Protein AF-A0A0K0VIZ7-F1 (afdb_monomer)

Structure (mmCIF, N/CA/C/O backbone):
data_AF-A0A0K0VIZ7-F1
#
_entry.id   AF-A0A0K0VIZ7-F1
#
loop_
_atom_site.group_PDB
_atom_site.id
_atom_site.type_symbol
_atom_site.label_atom_id
_atom_site.label_alt_id
_atom_site.label_comp_id
_atom_site.label_asym_id
_atom_site.label_entity_id
_atom_site.label_seq_id
_atom_site.pdbx_PDB_ins_code
_atom_site.Cartn_x
_atom_site.Cartn_y
_atom_site.Cartn_z
_atom_site.occupancy
_atom_site.B_iso_or_equiv
_atom_site.auth_seq_id
_atom_site.auth_comp_id
_atom_site.auth_asym_id
_atom_site.auth_atom_id
_atom_site.pdbx_PDB_model_num
ATOM 1 N N . MET A 1 1 ? 36.207 18.667 -68.517 1.00 40.97 1 MET A N 1
ATOM 2 C CA . MET A 1 1 ? 36.823 18.435 -67.194 1.00 40.97 1 MET A CA 1
ATOM 3 C C . MET A 1 1 ? 35.676 18.241 -66.209 1.00 40.97 1 MET A C 1
ATOM 5 O O . MET A 1 1 ? 35.194 19.204 -65.633 1.00 40.97 1 MET A O 1
ATOM 9 N N . ILE A 1 2 ? 35.099 17.037 -66.190 1.00 47.03 2 ILE A N 1
ATOM 10 C CA . ILE A 1 2 ? 33.795 16.750 -65.575 1.00 47.03 2 ILE A CA 1
ATOM 11 C C . ILE A 1 2 ? 34.024 15.779 -64.408 1.00 47.03 2 ILE A C 1
ATOM 13 O O . ILE A 1 2 ? 34.361 14.624 -64.615 1.00 47.03 2 ILE A O 1
ATOM 17 N N . THR A 1 3 ? 33.904 16.334 -63.199 1.00 49.62 3 THR A N 1
ATOM 18 C CA . THR A 1 3 ? 33.323 15.737 -61.981 1.00 49.62 3 THR A CA 1
ATOM 19 C C . THR A 1 3 ? 33.762 14.326 -61.545 1.00 49.62 3 THR A C 1
ATOM 21 O O . THR A 1 3 ? 32.965 13.398 -61.590 1.00 49.62 3 THR A O 1
ATOM 24 N N . GLU A 1 4 ? 34.957 14.185 -60.965 1.00 53.72 4 GLU A N 1
ATOM 25 C CA . GLU A 1 4 ? 35.341 12.990 -60.168 1.00 53.72 4 GLU A CA 1
ATOM 26 C C . GLU A 1 4 ? 35.195 13.186 -58.643 1.00 53.72 4 GLU A C 1
ATOM 28 O O . GLU A 1 4 ? 35.538 12.320 -57.845 1.00 53.72 4 GLU A O 1
ATOM 33 N N . TYR A 1 5 ? 34.655 14.323 -58.200 1.00 56.97 5 TYR A N 1
ATOM 34 C CA . TYR A 1 5 ? 34.538 14.641 -56.772 1.00 56.97 5 TYR A CA 1
ATOM 35 C C . TYR A 1 5 ? 33.304 14.069 -56.014 1.00 56.97 5 TYR A C 1
ATOM 37 O O . TYR A 1 5 ? 33.402 13.921 -54.794 1.00 56.97 5 TYR A O 1
ATOM 45 N N . PRO A 1 6 ? 32.146 13.719 -56.630 1.00 59.12 6 PRO A N 1
ATOM 46 C CA . PRO A 1 6 ? 30.954 13.343 -55.852 1.00 59.12 6 PRO A CA 1
ATOM 47 C C . PRO A 1 6 ? 30.917 11.874 -55.380 1.00 59.12 6 PRO A C 1
ATOM 49 O O . PRO A 1 6 ? 30.316 11.583 -54.346 1.00 59.12 6 PRO A O 1
ATOM 52 N N . GLU A 1 7 ? 31.566 10.938 -56.078 1.00 61.44 7 GLU A N 1
ATOM 53 C CA . GLU A 1 7 ? 31.438 9.492 -55.802 1.00 61.44 7 GLU A CA 1
ATOM 54 C C . GLU A 1 7 ? 32.151 9.049 -54.514 1.00 61.44 7 GLU A C 1
ATOM 56 O O . GLU A 1 7 ? 31.589 8.305 -53.704 1.00 61.44 7 GLU A O 1
ATOM 61 N N . ILE A 1 8 ? 33.353 9.577 -54.265 1.00 64.06 8 ILE A N 1
ATOM 62 C CA . ILE A 1 8 ? 34.150 9.282 -53.062 1.00 64.06 8 ILE A CA 1
ATOM 63 C C . ILE A 1 8 ? 33.442 9.810 -51.803 1.00 64.06 8 ILE A C 1
ATOM 65 O O . ILE A 1 8 ? 33.431 9.152 -50.759 1.00 64.06 8 ILE A O 1
ATOM 69 N N . HIS A 1 9 ? 32.796 10.976 -51.901 1.00 68.50 9 HIS A N 1
ATOM 70 C CA . HIS A 1 9 ? 32.044 11.569 -50.796 1.00 68.50 9 HIS A CA 1
ATOM 71 C C . HIS A 1 9 ? 30.796 10.743 -50.445 1.00 68.50 9 HIS A C 1
ATOM 73 O O . HIS A 1 9 ? 30.537 10.497 -49.268 1.00 68.50 9 HIS A O 1
ATOM 79 N N . ILE A 1 10 ? 30.060 10.242 -51.446 1.00 71.88 10 ILE A N 1
ATOM 80 C CA . ILE A 1 10 ? 28.872 9.394 -51.242 1.00 71.88 10 ILE A CA 1
ATOM 81 C C . ILE A 1 10 ? 29.247 8.034 -50.634 1.00 71.88 10 ILE A C 1
ATOM 83 O O . ILE A 1 10 ? 28.547 7.544 -49.746 1.00 71.88 10 ILE A O 1
ATOM 87 N N . GLN A 1 11 ? 30.361 7.426 -51.055 1.00 74.75 11 GLN A N 1
ATOM 88 C CA . GLN A 1 11 ? 30.841 6.176 -50.454 1.00 74.75 11 GLN A CA 1
ATOM 89 C C . GLN A 1 11 ? 31.286 6.373 -49.000 1.00 74.75 11 GLN A C 1
ATOM 91 O O . GLN A 1 11 ? 30.907 5.586 -48.130 1.00 74.75 11 GLN A O 1
ATOM 96 N N . LYS A 1 12 ? 32.019 7.455 -48.705 1.00 77.19 12 LYS A N 1
ATOM 97 C CA . LYS A 1 12 ? 32.427 7.804 -47.336 1.00 77.19 12 LYS A CA 1
ATOM 98 C C . LYS A 1 12 ? 31.222 8.100 -46.437 1.00 77.19 12 LYS A C 1
ATOM 100 O O . LYS A 1 12 ? 31.198 7.651 -45.292 1.00 77.19 12 LYS A O 1
ATOM 105 N N . LEU A 1 13 ? 30.200 8.774 -46.970 1.00 78.19 13 LEU A N 1
ATOM 106 C CA . LEU A 1 13 ? 28.922 9.007 -46.292 1.00 78.19 13 LEU A CA 1
ATOM 107 C C . LEU A 1 13 ? 28.205 7.683 -45.983 1.00 78.19 13 LEU A C 1
ATOM 109 O 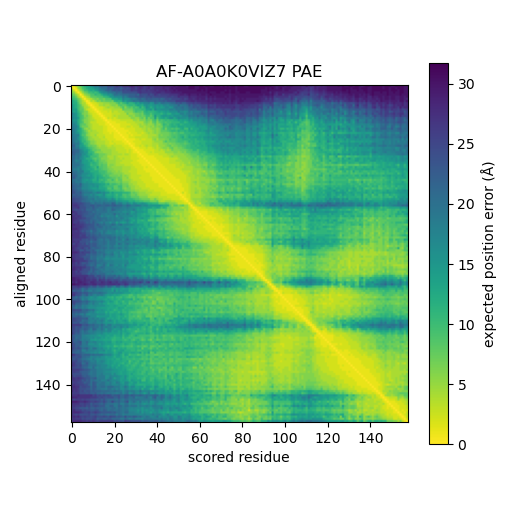O . LEU A 1 13 ? 27.773 7.475 -44.855 1.00 78.19 13 LEU A O 1
ATOM 113 N N . ARG A 1 14 ? 28.129 6.755 -46.947 1.00 78.88 14 ARG A N 1
ATOM 114 C CA . ARG A 1 14 ? 27.496 5.436 -46.763 1.00 78.88 14 ARG A CA 1
ATOM 115 C C . ARG A 1 14 ? 28.199 4.601 -45.691 1.00 78.88 14 ARG A C 1
ATOM 117 O O . ARG A 1 14 ? 27.527 3.984 -44.870 1.00 78.88 14 ARG A O 1
ATOM 124 N N . ILE A 1 15 ? 29.532 4.602 -45.677 1.00 83.69 15 ILE A N 1
ATOM 125 C CA . ILE A 1 15 ? 30.326 3.907 -44.651 1.00 83.69 15 ILE A CA 1
ATOM 126 C C . ILE A 1 15 ? 30.112 4.553 -43.275 1.00 83.69 15 ILE A C 1
ATOM 128 O O . ILE A 1 15 ? 29.951 3.837 -42.289 1.00 83.69 15 ILE A O 1
ATOM 132 N N . GLY A 1 16 ? 30.052 5.888 -43.211 1.00 85.69 16 GLY A N 1
ATOM 133 C CA . GLY A 1 16 ? 29.718 6.628 -41.992 1.00 85.69 16 GLY A CA 1
ATOM 134 C C . GLY A 1 16 ? 28.339 6.255 -41.450 1.00 85.69 16 GLY A C 1
ATOM 135 O O . GLY A 1 16 ? 28.235 5.826 -40.308 1.00 85.69 16 GLY A O 1
ATOM 136 N N . ILE A 1 17 ? 27.303 6.305 -42.293 1.00 84.88 17 ILE A N 1
ATOM 137 C CA . ILE A 1 17 ? 25.930 5.922 -41.929 1.00 84.88 17 ILE A CA 1
ATOM 138 C C . ILE A 1 17 ? 25.871 4.462 -41.464 1.00 84.88 17 ILE A C 1
ATOM 140 O O . ILE A 1 17 ? 25.222 4.164 -40.466 1.00 84.88 17 ILE A O 1
ATOM 144 N N . HIS A 1 18 ? 26.564 3.543 -42.143 1.00 86.19 18 HIS A N 1
ATOM 145 C CA . HIS A 1 18 ? 26.588 2.135 -41.747 1.00 86.19 18 HIS A CA 1
ATOM 146 C C . HIS A 1 18 ? 27.271 1.928 -40.388 1.00 86.19 18 HIS A C 1
ATOM 148 O O . HIS A 1 18 ? 26.761 1.185 -39.551 1.00 86.19 18 HIS A O 1
ATOM 154 N N . LYS A 1 19 ? 28.381 2.630 -40.134 1.00 90.31 19 LYS A N 1
ATOM 155 C CA . LYS A 1 19 ? 29.082 2.597 -38.846 1.00 90.31 19 LYS A CA 1
ATOM 156 C C . LYS A 1 19 ? 28.220 3.164 -37.714 1.00 90.31 19 LYS A C 1
ATOM 158 O O . LYS A 1 19 ? 28.114 2.519 -36.676 1.00 90.31 19 LYS A O 1
ATOM 163 N N . GLU A 1 20 ? 27.575 4.309 -37.933 1.00 88.56 20 GLU A N 1
ATOM 164 C CA . GLU A 1 20 ? 26.628 4.913 -36.983 1.00 88.56 20 GLU A CA 1
ATOM 165 C C . GLU A 1 20 ? 25.443 3.975 -36.711 1.00 88.56 20 GLU A C 1
ATOM 167 O O . GLU A 1 20 ? 25.070 3.758 -35.564 1.00 88.56 20 GLU A O 1
ATOM 172 N N . THR A 1 21 ? 24.901 3.323 -37.747 1.00 87.12 21 THR A N 1
ATOM 173 C CA . THR A 1 21 ? 23.796 2.358 -37.602 1.00 87.12 21 THR A CA 1
ATOM 174 C C . THR A 1 21 ? 24.214 1.154 -36.754 1.00 87.12 21 THR A C 1
ATOM 176 O O . THR A 1 21 ? 23.481 0.753 -35.854 1.00 87.12 21 THR A O 1
ATOM 179 N N . ILE A 1 22 ? 25.406 0.593 -36.991 1.00 90.44 22 ILE A N 1
ATOM 180 C CA . ILE A 1 22 ? 25.946 -0.508 -36.176 1.00 90.44 22 ILE A CA 1
ATOM 181 C C . ILE A 1 22 ? 26.159 -0.054 -34.727 1.00 90.44 22 ILE A C 1
ATOM 183 O O . ILE A 1 22 ? 25.846 -0.800 -33.800 1.00 90.44 22 ILE A O 1
ATOM 187 N N . GLN A 1 23 ? 26.671 1.161 -34.522 1.00 91.12 23 GLN A N 1
ATOM 188 C CA . GLN A 1 23 ? 26.890 1.714 -33.189 1.00 91.12 23 GLN A CA 1
ATOM 189 C C . GLN A 1 23 ? 25.567 1.914 -32.438 1.00 91.12 23 GLN A C 1
ATOM 191 O O . GLN A 1 23 ? 25.463 1.484 -31.293 1.00 91.12 23 GLN A O 1
ATOM 196 N N . LEU A 1 24 ? 24.540 2.462 -33.093 1.00 86.69 24 LEU A N 1
ATOM 197 C CA . LEU A 1 24 ? 23.196 2.613 -32.528 1.00 86.69 24 LEU A CA 1
ATOM 198 C C . LEU A 1 24 ? 22.583 1.265 -32.143 1.00 86.69 24 LEU A C 1
ATOM 200 O O . LEU A 1 24 ? 22.089 1.121 -31.028 1.00 86.69 24 LEU A O 1
ATOM 204 N N . VAL A 1 25 ? 22.658 0.263 -33.025 1.00 87.94 25 VAL A N 1
ATOM 205 C CA . VAL A 1 25 ? 22.153 -1.089 -32.736 1.00 87.94 25 VAL A CA 1
ATOM 206 C C . VAL A 1 25 ? 22.892 -1.703 -31.549 1.00 87.94 25 VAL A C 1
ATOM 208 O O . VAL A 1 25 ? 22.265 -2.314 -30.685 1.00 87.94 25 VAL A O 1
ATOM 211 N N . LYS A 1 26 ? 24.214 -1.515 -31.468 1.00 89.12 26 LYS A N 1
ATOM 212 C CA . LYS A 1 26 ? 25.015 -2.021 -30.352 1.00 89.12 26 LYS A CA 1
ATOM 213 C C . LYS A 1 26 ? 24.620 -1.359 -29.029 1.00 89.12 26 LYS A C 1
ATOM 215 O O . LYS A 1 26 ? 24.345 -2.072 -28.069 1.00 89.12 26 LYS A O 1
ATOM 220 N N . THR A 1 27 ? 24.536 -0.029 -28.990 1.00 84.81 27 THR A N 1
ATOM 221 C CA . THR A 1 27 ? 24.137 0.723 -27.790 1.00 84.81 27 THR A CA 1
ATOM 222 C C . THR A 1 27 ? 22.710 0.388 -27.361 1.00 84.81 27 THR A C 1
ATOM 224 O O . THR A 1 27 ? 22.456 0.192 -26.175 1.00 84.81 27 THR A O 1
ATOM 227 N N . TYR A 1 28 ? 21.786 0.255 -28.314 1.00 85.81 28 TYR A N 1
ATOM 228 C CA . TYR A 1 28 ? 20.412 -0.163 -28.044 1.00 85.81 28 TYR A CA 1
ATOM 229 C C . TYR A 1 28 ? 20.369 -1.563 -27.422 1.00 85.81 28 TYR A C 1
ATOM 231 O O . TYR A 1 28 ? 19.746 -1.762 -26.383 1.00 85.81 28 TYR A O 1
ATOM 239 N N . ASN A 1 29 ? 21.088 -2.529 -27.998 1.00 85.81 29 ASN A N 1
ATOM 240 C CA . ASN A 1 29 ? 21.109 -3.893 -27.478 1.00 85.81 29 ASN A CA 1
ATOM 241 C C . ASN A 1 29 ? 21.744 -3.979 -26.077 1.00 85.81 29 ASN A C 1
ATOM 243 O O . ASN A 1 29 ? 21.225 -4.680 -25.212 1.00 85.81 29 ASN A O 1
ATOM 247 N N . GLU A 1 30 ? 22.825 -3.235 -25.819 1.00 87.19 30 GLU A N 1
ATOM 248 C CA . GLU A 1 30 ? 23.438 -3.140 -24.483 1.00 87.19 30 GLU A CA 1
ATOM 249 C C . GLU A 1 30 ? 22.468 -2.548 -23.448 1.00 87.19 30 GLU A C 1
ATOM 251 O O . GLU A 1 30 ? 22.332 -3.089 -22.349 1.00 87.19 30 GLU A O 1
ATOM 256 N N . TYR A 1 31 ? 21.736 -1.491 -23.813 1.00 84.50 31 TYR A N 1
ATOM 257 C CA . TYR A 1 31 ? 20.719 -0.884 -22.954 1.00 84.50 31 TYR A CA 1
ATOM 258 C C . TYR A 1 31 ? 19.568 -1.853 -22.640 1.00 84.50 31 TYR A C 1
ATOM 260 O O . TYR A 1 31 ? 19.185 -2.012 -21.479 1.00 84.50 31 TYR A O 1
ATOM 268 N N . HIS A 1 32 ? 19.063 -2.570 -23.647 1.00 83.00 32 HIS A N 1
ATOM 269 C CA . HIS A 1 32 ? 18.016 -3.575 -23.460 1.00 83.00 32 HIS A CA 1
ATOM 270 C C . HIS A 1 32 ? 18.457 -4.730 -22.562 1.00 83.00 32 HIS A C 1
ATOM 272 O O . HIS A 1 32 ? 17.711 -5.127 -21.665 1.00 83.00 32 HIS A O 1
ATOM 278 N N . LEU A 1 33 ? 19.675 -5.242 -22.755 1.00 85.19 33 LEU A N 1
ATOM 279 C CA . LEU A 1 33 ? 20.233 -6.275 -21.884 1.00 85.19 33 LEU A CA 1
ATOM 280 C C . LEU A 1 33 ? 20.360 -5.780 -20.441 1.00 85.19 33 LEU A C 1
ATOM 282 O O . LEU A 1 33 ? 20.044 -6.527 -19.515 1.00 85.19 33 LEU A O 1
ATOM 286 N N . HIS A 1 34 ? 20.761 -4.522 -20.239 1.00 85.94 34 HIS A N 1
ATOM 287 C CA . HIS A 1 34 ? 20.850 -3.933 -18.907 1.00 85.94 34 HIS A CA 1
ATOM 288 C C . HIS A 1 34 ? 19.480 -3.852 -18.216 1.00 85.94 34 HIS A C 1
ATOM 290 O O . HIS A 1 34 ? 19.366 -4.248 -17.055 1.00 85.94 34 HIS A O 1
ATOM 296 N N . ILE A 1 35 ? 18.431 -3.415 -18.927 1.00 84.56 35 ILE A N 1
ATOM 297 C CA . ILE A 1 35 ? 17.057 -3.385 -18.394 1.00 84.56 35 ILE A CA 1
ATOM 298 C C . ILE A 1 35 ? 16.585 -4.792 -18.025 1.00 84.56 35 ILE A C 1
ATOM 300 O O . ILE A 1 35 ? 16.130 -5.010 -16.904 1.00 84.56 35 ILE A O 1
ATOM 304 N N . ILE A 1 36 ? 16.724 -5.760 -18.937 1.00 84.38 36 ILE A N 1
ATOM 305 C CA . ILE A 1 36 ? 16.275 -7.141 -18.706 1.00 84.38 36 ILE A CA 1
ATOM 306 C C . ILE A 1 36 ? 16.999 -7.742 -17.499 1.00 84.38 36 ILE A C 1
ATOM 308 O O . ILE A 1 36 ? 16.379 -8.412 -16.672 1.00 84.38 36 ILE A O 1
ATOM 312 N N . LEU A 1 37 ? 18.298 -7.482 -17.358 1.00 87.56 37 LEU A N 1
ATOM 313 C CA . LEU A 1 37 ? 19.087 -7.975 -16.237 1.00 87.56 37 LEU A CA 1
ATOM 314 C C . LEU A 1 37 ? 18.694 -7.293 -14.920 1.00 87.56 37 LEU A C 1
ATOM 316 O O . LEU A 1 37 ? 18.605 -7.969 -13.897 1.00 87.56 37 LEU A O 1
ATOM 320 N N . HIS A 1 38 ? 18.425 -5.984 -14.925 1.00 85.75 38 HIS A N 1
ATOM 321 C CA . HIS A 1 38 ? 17.924 -5.268 -13.748 1.00 85.75 38 HIS A CA 1
ATOM 322 C C . HIS A 1 38 ? 16.567 -5.812 -13.292 1.00 85.75 38 HIS A C 1
ATOM 324 O O . HIS A 1 38 ? 16.413 -6.216 -12.141 1.00 85.75 38 HIS A O 1
ATOM 330 N N . PHE A 1 39 ? 15.627 -5.929 -14.227 1.00 84.44 39 PHE A N 1
ATOM 331 C CA . PHE A 1 39 ? 14.307 -6.498 -13.990 1.00 84.44 39 PHE A CA 1
ATOM 332 C C . PHE A 1 39 ? 14.391 -7.932 -13.444 1.00 84.44 39 PHE A C 1
ATOM 334 O O . PHE A 1 39 ? 13.748 -8.268 -12.450 1.00 84.44 39 PHE A O 1
ATOM 341 N N . SER A 1 40 ? 15.257 -8.762 -14.031 1.00 85.19 40 SER A N 1
ATOM 342 C CA . SER A 1 40 ? 15.466 -10.147 -13.591 1.00 85.19 40 SER A CA 1
ATOM 343 C C . SER A 1 40 ? 16.047 -10.224 -12.175 1.00 85.19 40 SER A C 1
ATOM 345 O O . SER A 1 40 ? 15.601 -11.047 -11.377 1.00 85.19 40 SER A O 1
ATOM 347 N N . LYS A 1 41 ? 17.001 -9.347 -11.825 1.00 89.81 41 LYS A N 1
ATOM 348 C CA . LYS A 1 41 ? 17.534 -9.253 -10.453 1.00 89.81 41 LYS A CA 1
ATOM 349 C C . LYS A 1 41 ? 16.447 -8.879 -9.450 1.00 89.81 41 LYS A C 1
ATOM 351 O O . LYS A 1 41 ? 16.386 -9.492 -8.388 1.00 89.81 41 LYS A O 1
ATOM 356 N N . ASN A 1 42 ? 15.577 -7.930 -9.795 1.00 87.25 42 ASN A N 1
ATOM 357 C CA . ASN A 1 42 ? 14.470 -7.522 -8.931 1.00 87.25 42 ASN A CA 1
ATOM 358 C C . ASN A 1 42 ? 13.482 -8.673 -8.702 1.00 87.25 42 ASN A C 1
ATOM 360 O O . ASN A 1 42 ? 13.099 -8.922 -7.561 1.00 87.25 42 ASN A O 1
ATOM 364 N N . ILE A 1 43 ? 13.146 -9.437 -9.750 1.00 89.56 43 ILE A N 1
ATOM 365 C CA . ILE A 1 43 ? 12.298 -10.635 -9.625 1.00 89.56 43 ILE A CA 1
ATOM 366 C C . ILE A 1 43 ? 12.946 -11.683 -8.720 1.00 89.56 43 ILE A C 1
ATOM 368 O O . ILE A 1 43 ? 12.282 -12.213 -7.833 1.00 89.56 43 ILE A O 1
ATOM 372 N N . ILE A 1 44 ? 14.233 -11.982 -8.917 1.00 91.69 44 ILE A N 1
ATOM 373 C CA . ILE A 1 44 ? 14.945 -12.972 -8.097 1.00 91.69 44 ILE A CA 1
ATOM 374 C C . ILE A 1 44 ? 15.001 -12.515 -6.635 1.00 91.69 44 ILE A C 1
ATOM 376 O O . ILE A 1 44 ? 14.732 -13.312 -5.741 1.00 91.69 44 ILE A O 1
ATOM 380 N N . CYS A 1 45 ? 15.294 -11.236 -6.384 1.00 89.38 45 CYS A N 1
ATOM 381 C CA . CYS A 1 45 ? 15.295 -10.659 -5.040 1.00 89.38 45 CYS A CA 1
ATOM 382 C C . CYS A 1 45 ? 13.924 -10.815 -4.369 1.00 89.38 45 CYS A C 1
ATOM 384 O O . CYS A 1 45 ? 13.830 -11.338 -3.259 1.00 89.38 45 CYS A O 1
ATOM 386 N N . PHE A 1 46 ? 12.854 -10.448 -5.077 1.00 88.88 46 PHE A N 1
ATOM 387 C CA . PHE A 1 46 ? 11.490 -10.592 -4.583 1.00 88.88 46 PHE A CA 1
ATOM 388 C C . PHE A 1 46 ? 11.124 -12.057 -4.310 1.00 88.88 46 PHE A C 1
ATOM 390 O O . PHE A 1 46 ? 10.524 -12.358 -3.281 1.00 88.88 46 PHE A O 1
ATOM 397 N N . ALA A 1 47 ? 11.532 -12.985 -5.180 1.00 92.06 47 ALA A N 1
ATOM 398 C CA . ALA A 1 47 ? 11.296 -14.415 -5.002 1.00 92.06 47 ALA A CA 1
ATOM 399 C C . ALA A 1 47 ? 12.036 -14.984 -3.782 1.00 92.06 47 ALA A C 1
ATOM 401 O O . ALA A 1 47 ? 11.458 -15.770 -3.035 1.00 92.06 47 ALA A O 1
ATOM 402 N N . ILE A 1 48 ? 13.285 -14.570 -3.543 1.00 92.06 48 ILE A N 1
ATOM 403 C CA . ILE A 1 48 ? 14.050 -14.974 -2.354 1.00 92.06 48 ILE A CA 1
ATOM 404 C C . ILE A 1 48 ? 13.390 -14.423 -1.089 1.00 92.06 48 ILE A C 1
ATOM 406 O O . ILE A 1 48 ? 13.196 -15.166 -0.130 1.00 92.06 48 ILE A O 1
ATOM 410 N N . LEU A 1 49 ? 13.013 -13.143 -1.091 1.00 88.75 49 LEU A N 1
ATOM 411 C CA . LEU A 1 49 ? 12.394 -12.487 0.061 1.00 88.75 49 LEU A CA 1
ATOM 412 C C . LEU A 1 49 ? 11.020 -13.092 0.385 1.00 88.75 49 LEU A C 1
ATOM 414 O O . LEU A 1 49 ? 10.722 -13.385 1.541 1.00 88.75 49 LEU A O 1
ATOM 418 N N . SER A 1 50 ? 10.216 -13.367 -0.644 1.00 85.88 50 SER A N 1
ATOM 419 C CA . SER A 1 50 ? 8.946 -14.085 -0.515 1.00 85.88 50 SER A CA 1
ATOM 420 C C . SER A 1 50 ? 9.151 -15.527 -0.043 1.00 85.88 50 SER A C 1
ATOM 422 O O . SER A 1 50 ? 8.435 -15.983 0.846 1.00 85.88 50 SER A O 1
ATOM 424 N N . GLY A 1 51 ? 10.153 -16.231 -0.574 1.00 88.19 51 GLY A N 1
ATOM 425 C CA . GLY A 1 51 ? 10.516 -17.574 -0.131 1.00 88.19 51 GLY A CA 1
ATOM 426 C C . GLY A 1 51 ? 10.894 -17.605 1.348 1.00 88.19 51 GLY A C 1
ATOM 427 O O . GLY A 1 51 ? 10.391 -18.450 2.081 1.00 88.19 51 GLY A O 1
ATOM 428 N N . TYR A 1 52 ? 11.701 -16.645 1.807 1.00 86.69 52 TYR A N 1
ATOM 429 C CA . TYR A 1 52 ? 12.062 -16.509 3.219 1.00 86.69 52 TYR A CA 1
ATOM 430 C C . TYR A 1 52 ? 10.833 -16.257 4.099 1.00 86.69 52 TYR A C 1
ATOM 432 O O . TYR A 1 52 ? 10.672 -16.908 5.127 1.00 86.69 52 TYR A O 1
ATOM 440 N N . PHE A 1 53 ? 9.928 -15.377 3.663 1.00 81.62 53 PHE A N 1
ATOM 441 C CA . PHE A 1 53 ? 8.677 -15.111 4.373 1.00 81.62 53 PHE A CA 1
ATOM 442 C C . PHE A 1 53 ? 7.801 -16.369 4.499 1.00 81.62 53 PHE A C 1
ATOM 444 O O . PHE A 1 53 ? 7.266 -16.642 5.566 1.00 81.62 53 PHE A O 1
ATOM 451 N N . ILE A 1 54 ? 7.690 -17.171 3.436 1.00 80.88 54 ILE A N 1
ATOM 452 C CA . ILE A 1 54 ? 6.886 -18.403 3.445 1.00 80.88 54 ILE A CA 1
ATOM 453 C C . ILE A 1 54 ? 7.548 -19.508 4.285 1.00 80.88 54 ILE A C 1
ATOM 455 O O . ILE A 1 54 ? 6.851 -20.233 4.992 1.00 80.88 54 ILE A O 1
ATOM 459 N N . LEU A 1 55 ? 8.877 -19.656 4.222 1.00 81.25 55 LEU A N 1
ATOM 460 C CA . LEU A 1 55 ? 9.611 -20.640 5.028 1.00 81.25 55 LEU A CA 1
ATOM 461 C C . LEU A 1 55 ? 9.638 -20.277 6.520 1.00 81.25 55 LEU A C 1
ATOM 463 O O . LEU A 1 55 ? 9.587 -21.180 7.351 1.00 81.25 55 LEU A O 1
ATOM 467 N N . GLY A 1 56 ? 9.642 -18.988 6.870 1.00 77.88 56 GLY A N 1
ATOM 468 C CA . GLY A 1 56 ? 9.570 -18.480 8.247 1.00 77.88 56 GLY A CA 1
ATOM 469 C C . GLY A 1 56 ? 8.202 -18.645 8.923 1.00 77.88 56 GLY A C 1
ATOM 470 O O . GLY A 1 56 ? 7.855 -17.875 9.814 1.00 77.88 56 GLY A O 1
ATOM 471 N N . ASN A 1 57 ? 7.397 -19.624 8.503 1.00 75.88 57 ASN A N 1
ATOM 472 C CA . ASN A 1 57 ? 6.006 -19.781 8.927 1.00 75.88 57 ASN A CA 1
ATOM 473 C C . ASN A 1 57 ? 5.856 -19.949 10.451 1.00 75.88 57 ASN A C 1
ATOM 475 O O . ASN A 1 57 ? 4.889 -19.463 11.026 1.00 75.88 57 ASN A O 1
ATOM 479 N N . GLU A 1 58 ? 6.814 -20.589 11.128 1.00 79.88 58 GLU A N 1
ATOM 480 C CA . GLU A 1 58 ? 6.790 -20.724 12.594 1.00 79.88 58 GLU A CA 1
ATOM 481 C C . GLU A 1 58 ? 6.895 -19.363 13.297 1.00 79.88 58 GLU A C 1
ATOM 483 O O . GLU A 1 58 ? 6.109 -19.066 14.198 1.00 79.88 58 GLU A O 1
ATOM 488 N N . GLU A 1 59 ? 7.802 -18.498 12.839 1.00 83.12 59 GLU A N 1
ATOM 489 C CA . GLU A 1 59 ? 7.946 -17.137 13.362 1.00 83.12 59 GLU A CA 1
ATOM 490 C C . GLU A 1 59 ? 6.701 -16.297 13.060 1.00 83.12 59 GLU A C 1
ATOM 492 O O . GLU A 1 59 ? 6.241 -15.544 13.918 1.00 83.12 59 GLU A O 1
ATOM 497 N N . LEU A 1 60 ? 6.102 -16.471 11.876 1.00 82.06 60 LEU A N 1
ATOM 498 C CA . LEU A 1 60 ? 4.849 -15.806 11.512 1.00 82.06 60 LEU A CA 1
ATOM 499 C C . LEU A 1 60 ? 3.668 -16.265 12.370 1.00 82.06 60 LEU A C 1
ATOM 501 O O . LEU A 1 60 ? 2.827 -15.442 12.725 1.00 82.06 60 LEU A O 1
ATOM 505 N N . ILE A 1 61 ? 3.599 -17.546 12.740 1.00 85.56 61 ILE A N 1
ATOM 506 C CA . ILE A 1 61 ? 2.571 -18.066 13.651 1.00 85.56 61 ILE A CA 1
ATOM 507 C C . ILE A 1 61 ? 2.748 -17.459 15.046 1.00 85.56 61 ILE A C 1
ATOM 509 O O . ILE A 1 61 ? 1.765 -17.009 15.639 1.00 85.56 61 ILE A O 1
ATOM 513 N N . ILE A 1 62 ? 3.986 -17.387 15.550 1.00 87.00 62 ILE A N 1
ATOM 514 C CA . ILE A 1 62 ? 4.289 -16.746 16.837 1.00 87.00 62 ILE A CA 1
ATOM 515 C C . ILE A 1 62 ? 3.906 -15.266 16.786 1.00 87.00 62 ILE A C 1
ATOM 517 O O . ILE A 1 62 ? 3.181 -14.795 17.661 1.00 87.00 62 ILE A O 1
ATOM 521 N N . LEU A 1 63 ? 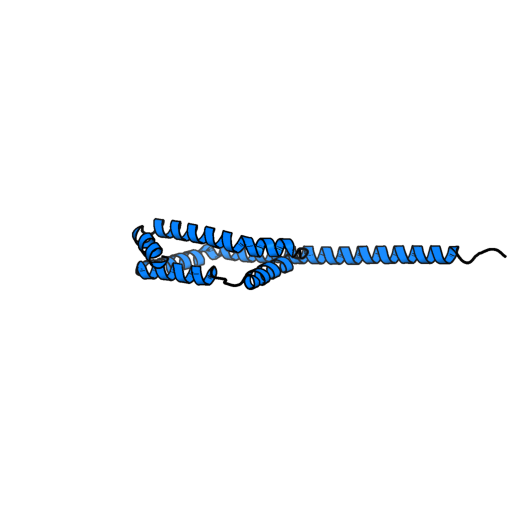4.309 -14.548 15.738 1.00 85.06 63 LEU A N 1
ATOM 522 C CA . LEU A 1 63 ? 3.975 -13.139 15.555 1.00 85.06 63 LEU A CA 1
ATOM 523 C C . LEU A 1 63 ? 2.460 -12.929 15.453 1.00 85.06 63 LEU A C 1
ATOM 525 O O . LEU A 1 63 ? 1.927 -12.034 16.100 1.00 85.06 63 LEU A O 1
ATOM 529 N N . ASN A 1 64 ? 1.745 -13.782 14.716 1.00 84.69 64 ASN A N 1
ATOM 530 C CA . ASN A 1 64 ? 0.290 -13.726 14.624 1.00 84.69 64 ASN A CA 1
ATOM 531 C C . ASN A 1 64 ? -0.372 -13.956 15.990 1.00 84.69 64 ASN A C 1
ATOM 533 O O . ASN A 1 64 ? -1.281 -13.213 16.347 1.00 84.69 64 ASN A O 1
ATOM 537 N N . SER A 1 65 ? 0.097 -14.932 16.775 1.00 86.94 65 SER A N 1
ATOM 538 C CA . SER A 1 65 ? -0.421 -15.156 18.131 1.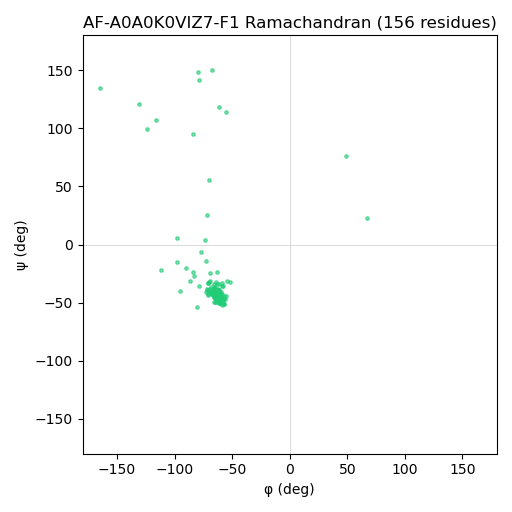00 86.94 65 SER A CA 1
ATOM 539 C C . SER A 1 65 ? -0.138 -13.972 19.058 1.00 86.94 65 SER A C 1
ATOM 541 O O . SER A 1 65 ? -1.041 -13.521 19.753 1.00 86.94 65 SER A O 1
ATOM 543 N N . TRP A 1 66 ? 1.061 -13.388 18.994 1.00 90.88 66 TRP A N 1
ATOM 544 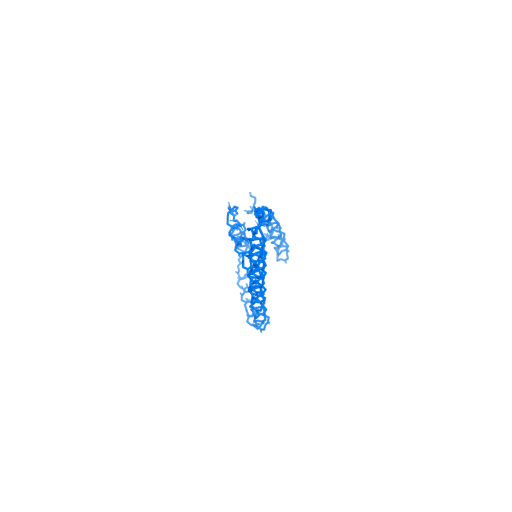C CA . TRP A 1 66 ? 1.429 -12.206 19.770 1.00 90.88 66 TRP A CA 1
ATOM 545 C C . TRP A 1 66 ? 0.589 -10.980 19.394 1.00 90.88 66 TRP A C 1
ATOM 547 O O . TRP A 1 66 ? 0.097 -10.279 20.275 1.00 90.88 66 TRP A O 1
ATOM 557 N N . VAL A 1 67 ? 0.366 -10.743 18.096 1.00 84.06 67 VAL A N 1
ATOM 558 C CA . VAL A 1 67 ? -0.507 -9.663 17.612 1.00 84.06 67 VAL A CA 1
ATOM 559 C C . VAL A 1 67 ? -1.948 -9.901 18.055 1.00 84.06 67 VAL A C 1
ATOM 561 O O . VAL A 1 67 ? -2.602 -8.965 18.505 1.00 84.06 67 VAL A O 1
ATOM 564 N N . GLN A 1 68 ? -2.453 -11.133 17.963 1.00 83.62 68 GLN A N 1
ATOM 565 C CA . GLN A 1 68 ? -3.799 -11.461 18.427 1.00 83.62 68 GLN A CA 1
ATOM 566 C C . GLN A 1 68 ? -3.942 -11.240 19.931 1.00 83.62 68 GLN A C 1
ATOM 568 O O . GLN A 1 68 ? -4.891 -10.586 20.345 1.00 83.62 68 GLN A O 1
ATOM 573 N N . GLU A 1 69 ? -2.997 -11.710 20.739 1.00 87.50 69 GLU A N 1
ATOM 574 C CA . GLU A 1 69 ? -2.972 -11.499 22.187 1.00 87.50 69 GLU A CA 1
ATOM 575 C C . GLU A 1 69 ? -2.924 -10.001 22.527 1.00 87.50 69 GLU A C 1
ATOM 577 O O . GLU A 1 69 ? -3.710 -9.514 23.340 1.00 87.50 69 GLU A O 1
ATOM 582 N N . PHE A 1 70 ? -2.052 -9.242 21.856 1.00 83.31 70 PHE A N 1
ATOM 583 C CA . PHE A 1 70 ? -1.960 -7.793 22.014 1.00 83.31 70 PHE A CA 1
ATOM 584 C C . PHE A 1 70 ? -3.291 -7.114 21.687 1.00 83.31 70 PHE A C 1
ATOM 586 O O . PHE A 1 70 ? -3.806 -6.356 22.505 1.00 83.31 70 PHE A O 1
ATOM 593 N N . LEU A 1 71 ? -3.885 -7.423 20.530 1.00 80.94 71 LEU A N 1
ATOM 594 C CA . LEU A 1 71 ? -5.157 -6.843 20.111 1.00 80.94 71 LEU A CA 1
ATOM 595 C C . LEU A 1 71 ? -6.298 -7.258 21.040 1.00 80.94 71 LEU A C 1
ATOM 597 O O . LEU A 1 71 ? -7.084 -6.401 21.423 1.00 80.94 71 LEU A O 1
ATOM 601 N N . HIS A 1 72 ? -6.398 -8.527 21.437 1.00 79.56 72 HIS A N 1
ATOM 602 C CA . HIS A 1 72 ? -7.461 -9.017 22.317 1.00 79.56 72 HIS A CA 1
ATOM 603 C C . HIS A 1 72 ? -7.422 -8.378 23.707 1.00 79.56 72 HIS A C 1
ATOM 605 O O . HIS A 1 72 ? -8.487 -8.113 24.263 1.00 79.56 72 HIS A O 1
ATOM 611 N N . ASN A 1 73 ? -6.231 -8.067 24.223 1.00 84.62 73 ASN A N 1
ATOM 612 C CA . ASN A 1 73 ? -6.057 -7.383 25.504 1.00 84.62 73 ASN A CA 1
ATOM 613 C C . ASN A 1 73 ? -6.440 -5.892 25.472 1.00 84.62 73 ASN A C 1
ATOM 615 O O . ASN A 1 73 ? -6.595 -5.276 26.528 1.00 84.62 73 ASN A O 1
ATOM 619 N N . LEU A 1 74 ? -6.605 -5.290 24.291 1.00 82.44 74 LEU A N 1
ATOM 620 C CA . LEU A 1 74 ? -7.055 -3.904 24.172 1.00 82.44 74 LEU A CA 1
ATOM 621 C C . LEU A 1 74 ? -8.572 -3.787 24.350 1.00 82.44 74 LEU A C 1
ATOM 623 O O . LEU A 1 74 ? -9.350 -4.650 23.936 1.00 82.44 74 LEU A O 1
ATOM 627 N N . ASN A 1 75 ? -9.004 -2.656 24.906 1.00 84.19 75 ASN A N 1
ATOM 628 C CA . ASN A 1 75 ? -10.417 -2.299 24.922 1.00 84.19 75 ASN A CA 1
ATOM 629 C C . ASN A 1 75 ? -10.914 -1.997 23.499 1.00 84.19 75 ASN A C 1
ATOM 631 O O . ASN A 1 75 ? -10.165 -1.473 22.672 1.00 84.19 75 ASN A O 1
ATOM 635 N N . ASP A 1 76 ? -12.193 -2.250 23.234 1.00 81.00 76 ASP A N 1
ATOM 636 C CA . ASP A 1 76 ? -12.786 -2.090 21.904 1.00 81.00 76 ASP A CA 1
ATOM 637 C C . ASP A 1 76 ? -12.657 -0.655 21.363 1.00 81.00 76 ASP A C 1
ATOM 639 O O . ASP A 1 76 ? -12.339 -0.454 20.193 1.00 81.00 76 ASP A O 1
ATOM 643 N N . THR A 1 77 ?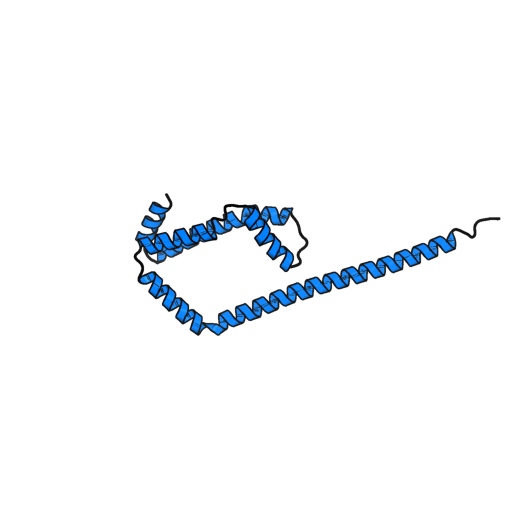 -12.756 0.361 22.223 1.00 81.19 77 THR A N 1
ATOM 644 C CA . THR A 1 77 ? -12.512 1.760 21.829 1.00 81.19 77 THR A CA 1
ATOM 645 C C . THR A 1 77 ? -11.069 2.005 21.378 1.00 81.19 77 THR A C 1
ATOM 647 O O . THR A 1 77 ? -10.847 2.710 20.399 1.00 81.19 77 THR A O 1
ATOM 650 N N . ILE A 1 78 ? -10.082 1.410 22.060 1.00 83.19 78 ILE A N 1
ATOM 651 C CA . ILE A 1 78 ? -8.664 1.562 21.697 1.00 83.19 78 ILE A CA 1
ATOM 652 C C . ILE A 1 78 ? -8.385 0.813 20.395 1.00 83.19 78 ILE A C 1
ATOM 654 O O . ILE A 1 78 ? -7.696 1.353 19.541 1.00 83.19 78 ILE A O 1
ATOM 658 N N . LYS A 1 79 ? -8.971 -0.377 20.193 1.00 83.81 79 LYS A N 1
ATOM 659 C CA . LYS A 1 79 ? -8.868 -1.111 18.920 1.00 83.81 79 LYS A CA 1
ATOM 660 C C . LYS A 1 79 ? -9.374 -0.265 17.751 1.00 83.81 79 LYS A C 1
ATOM 662 O O . LYS A 1 79 ? -8.657 -0.108 16.768 1.00 83.81 79 LYS A O 1
ATOM 667 N N . ALA A 1 80 ? -10.582 0.292 17.870 1.00 81.38 80 ALA A N 1
ATOM 668 C CA . ALA A 1 80 ? -11.174 1.132 16.830 1.00 81.38 80 ALA A CA 1
ATOM 669 C C . ALA A 1 80 ? -10.319 2.382 16.559 1.00 81.38 80 ALA A C 1
ATOM 671 O O . ALA A 1 80 ? -10.019 2.674 15.403 1.00 81.38 80 ALA A O 1
ATOM 672 N N . PHE A 1 81 ? -9.855 3.057 17.615 1.00 82.56 81 PHE A N 1
ATOM 673 C CA . PHE A 1 81 ? -8.975 4.220 17.501 1.00 82.56 81 PHE A CA 1
ATOM 674 C C . PHE A 1 81 ? -7.624 3.885 16.856 1.00 82.56 81 PHE A C 1
ATOM 676 O O . PHE A 1 81 ? -7.183 4.599 15.964 1.00 82.56 81 PHE A O 1
ATOM 683 N N . SER A 1 82 ? -6.962 2.799 17.266 1.00 82.94 82 SER A N 1
ATOM 684 C CA . SER A 1 82 ? -5.683 2.374 16.689 1.00 82.94 82 SER A CA 1
ATOM 685 C C . SER A 1 82 ? -5.815 2.014 15.215 1.00 82.94 82 SER A C 1
ATOM 687 O O . SER A 1 82 ? -4.933 2.362 14.437 1.00 82.94 82 SER A O 1
ATOM 689 N N . ILE A 1 83 ? -6.908 1.354 14.821 1.00 82.88 83 ILE A N 1
ATOM 690 C CA . ILE A 1 83 ? -7.182 1.054 13.413 1.00 82.88 83 ILE A CA 1
ATOM 691 C C . ILE A 1 83 ? -7.323 2.354 12.623 1.00 82.88 83 ILE A C 1
ATOM 693 O O . ILE A 1 83 ? -6.620 2.512 11.632 1.00 82.88 83 ILE A O 1
ATOM 697 N N . LEU A 1 84 ? -8.152 3.288 13.098 1.00 81.19 84 LEU A N 1
ATOM 698 C CA . LEU A 1 84 ? -8.396 4.576 12.443 1.00 81.19 84 LEU A CA 1
ATOM 699 C C . LEU A 1 84 ? -7.103 5.406 12.335 1.00 81.19 84 LEU A C 1
ATOM 701 O O . LEU A 1 84 ? -6.763 5.892 11.263 1.00 81.19 84 LEU A O 1
ATOM 705 N N . LEU A 1 85 ? -6.310 5.463 13.407 1.00 83.25 85 LEU A N 1
ATOM 706 C CA . LEU A 1 85 ? -5.027 6.166 13.437 1.00 83.25 85 LEU A CA 1
ATOM 707 C C . LEU A 1 85 ? -3.998 5.555 12.478 1.00 83.25 85 LEU A C 1
ATOM 709 O O . LEU A 1 85 ? -3.306 6.286 11.776 1.00 83.25 85 LEU A O 1
ATOM 713 N N . ILE A 1 86 ? -3.886 4.224 12.425 1.00 82.75 86 ILE A N 1
ATOM 714 C CA . ILE A 1 86 ? -2.984 3.553 11.479 1.00 82.75 86 ILE A CA 1
ATOM 715 C C . ILE A 1 86 ? -3.440 3.823 10.048 1.00 82.75 86 ILE A C 1
ATOM 717 O O . ILE A 1 86 ? -2.610 4.123 9.193 1.00 82.75 86 ILE A O 1
ATOM 721 N N . THR A 1 87 ? -4.742 3.736 9.779 1.00 80.75 87 THR A N 1
ATOM 722 C CA . THR A 1 87 ? -5.273 3.907 8.425 1.00 80.75 87 THR A CA 1
ATOM 723 C C . THR A 1 87 ? -5.136 5.343 7.955 1.00 80.75 87 THR A C 1
ATOM 725 O O . THR A 1 87 ? -4.718 5.559 6.822 1.00 80.75 87 THR A O 1
ATOM 728 N N . ASP A 1 88 ? -5.345 6.316 8.836 1.00 80.19 88 ASP A N 1
ATOM 729 C CA . ASP A 1 88 ? -5.135 7.7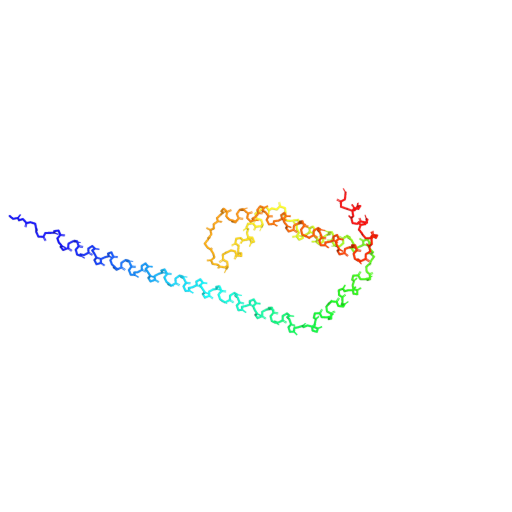28 8.528 1.00 80.19 88 ASP A CA 1
ATOM 730 C C . ASP A 1 88 ? -3.651 8.051 8.330 1.00 80.19 88 ASP A C 1
ATOM 732 O O . ASP A 1 88 ? -3.310 8.810 7.431 1.00 80.19 88 ASP A O 1
ATOM 736 N N . LEU A 1 89 ? -2.736 7.437 9.086 1.00 78.75 89 LEU A N 1
ATOM 737 C CA . LEU A 1 89 ? -1.295 7.629 8.880 1.00 78.75 89 LEU A CA 1
ATOM 738 C C . LEU A 1 89 ? -0.775 6.974 7.591 1.00 78.75 89 LEU A C 1
ATOM 740 O O . LEU A 1 89 ? 0.169 7.483 6.988 1.00 78.75 89 LEU A O 1
ATOM 744 N N . TRP A 1 90 ? -1.347 5.839 7.177 1.00 69.81 90 TRP A N 1
ATOM 745 C CA . TRP A 1 90 ? -0.925 5.111 5.973 1.00 69.81 90 TRP A CA 1
ATOM 746 C C . TRP A 1 90 ? -1.600 5.585 4.690 1.00 69.81 90 TRP A C 1
ATOM 748 O O . TRP A 1 90 ? -1.016 5.468 3.620 1.00 69.81 90 TRP A O 1
ATOM 758 N N . ILE A 1 91 ? -2.839 6.058 4.761 1.00 69.06 91 ILE A N 1
ATOM 759 C CA . ILE A 1 91 ? -3.649 6.401 3.581 1.00 69.06 91 ILE A CA 1
ATOM 760 C C . ILE A 1 91 ? -3.873 7.904 3.499 1.00 69.06 91 ILE A C 1
ATOM 762 O O . ILE A 1 91 ? -4.060 8.429 2.401 1.00 69.06 91 ILE A O 1
ATOM 766 N N . GLY A 1 92 ? -3.751 8.618 4.623 1.00 64.56 92 GLY A N 1
ATOM 767 C CA . GLY A 1 92 ? -3.691 10.077 4.700 1.00 64.56 92 GLY A CA 1
ATOM 768 C C . GLY A 1 92 ? -2.384 10.634 4.137 1.00 64.56 92 GLY A C 1
ATOM 769 O O . GLY A 1 92 ? -1.654 11.384 4.778 1.00 64.56 92 GLY A O 1
ATOM 770 N N . PHE A 1 93 ? -2.075 10.291 2.892 1.00 60.00 93 PHE A N 1
ATOM 771 C CA . PHE A 1 93 ? -1.080 10.985 2.097 1.00 60.00 93 PHE A CA 1
ATOM 772 C C . PHE A 1 93 ? -1.743 12.202 1.458 1.00 60.00 93 PHE A C 1
ATOM 774 O O . PHE A 1 93 ? -2.350 12.134 0.392 1.00 60.00 93 PHE A O 1
ATOM 781 N N . HIS A 1 94 ? -1.602 13.343 2.125 1.00 62.16 94 HIS A N 1
ATOM 782 C CA . HIS A 1 94 ? -2.215 14.616 1.740 1.00 62.16 94 HIS A CA 1
ATOM 783 C C . HIS A 1 94 ? -1.568 15.306 0.524 1.00 62.16 94 HIS A C 1
ATOM 785 O O . HIS A 1 94 ? -1.956 16.419 0.178 1.00 62.16 94 HIS A O 1
ATOM 791 N N . SER A 1 95 ? -0.577 14.683 -0.125 1.00 72.06 95 SER A N 1
ATOM 792 C CA . SER A 1 95 ? 0.143 15.284 -1.249 1.00 72.06 95 SER A CA 1
ATOM 793 C C . SER A 1 95 ? 0.223 14.331 -2.434 1.00 72.06 95 SER A C 1
ATOM 795 O O . SER A 1 95 ? 0.814 13.253 -2.348 1.00 72.06 95 SER A O 1
ATOM 797 N N . THR A 1 96 ? -0.317 14.778 -3.569 1.00 79.31 96 THR A N 1
ATOM 798 C CA . THR A 1 96 ? -0.159 14.143 -4.886 1.00 79.31 96 THR A CA 1
ATOM 799 C C . THR A 1 96 ? 1.310 13.895 -5.225 1.00 79.31 96 THR A C 1
ATOM 801 O O . THR A 1 96 ? 1.640 12.884 -5.837 1.00 79.31 96 THR A O 1
ATOM 804 N N . HIS A 1 97 ? 2.207 14.762 -4.751 1.00 81.81 97 HIS A N 1
ATOM 805 C CA . HIS A 1 97 ? 3.639 14.642 -4.994 1.00 81.81 97 HIS A CA 1
ATOM 806 C C . HIS A 1 97 ? 4.279 13.447 -4.268 1.00 81.81 97 HIS A C 1
ATOM 808 O O . HIS A 1 97 ? 5.211 12.836 -4.780 1.00 81.81 97 HIS A O 1
ATOM 814 N N . GLY A 1 98 ? 3.767 13.059 -3.093 1.00 83.44 98 GLY A N 1
ATOM 815 C CA . GLY A 1 98 ? 4.265 11.870 -2.389 1.00 83.44 98 GLY A CA 1
ATOM 816 C C . GLY A 1 98 ? 4.006 10.594 -3.191 1.00 83.44 98 GLY A C 1
ATOM 817 O O . GLY A 1 98 ? 4.896 9.762 -3.364 1.00 83.44 98 GLY A O 1
ATOM 818 N N . TRP A 1 99 ? 2.803 10.490 -3.757 1.00 84.44 99 TRP A N 1
ATOM 819 C CA . TRP A 1 99 ? 2.428 9.400 -4.654 1.00 84.44 99 TRP A CA 1
ATOM 820 C C . TRP A 1 99 ? 3.215 9.423 -5.961 1.00 84.44 99 TRP A C 1
ATOM 822 O O . TRP A 1 99 ? 3.613 8.366 -6.442 1.00 84.44 99 TRP A O 1
ATOM 832 N N . GLU A 1 100 ? 3.480 10.605 -6.514 1.00 86.56 100 GLU A N 1
ATOM 833 C CA . GLU A 1 100 ? 4.297 10.774 -7.718 1.00 86.56 100 GLU A CA 1
ATOM 834 C C . GLU A 1 100 ? 5.719 10.247 -7.519 1.00 86.56 100 GLU A C 1
ATOM 836 O O . GLU A 1 100 ? 6.198 9.463 -8.336 1.00 86.56 100 GLU A O 1
ATOM 841 N N . LEU A 1 101 ? 6.366 10.597 -6.405 1.00 85.50 101 LEU A N 1
ATOM 842 C CA . LEU A 1 101 ? 7.704 10.102 -6.082 1.00 85.50 101 LEU A CA 1
ATOM 843 C C . LEU A 1 101 ? 7.710 8.589 -5.838 1.00 85.50 101 LEU A C 1
ATOM 845 O O . LEU A 1 101 ? 8.593 7.893 -6.339 1.00 85.50 101 LEU A O 1
ATOM 849 N N . MET A 1 102 ? 6.725 8.066 -5.103 1.00 84.25 102 MET A N 1
ATOM 850 C CA . MET A 1 102 ? 6.646 6.635 -4.806 1.00 84.25 102 MET A CA 1
ATOM 851 C C . MET A 1 102 ? 6.410 5.809 -6.079 1.00 84.25 102 MET A C 1
ATOM 853 O O . MET A 1 102 ? 7.142 4.856 -6.347 1.00 84.25 102 MET A O 1
ATOM 857 N N . ILE A 1 103 ? 5.424 6.197 -6.894 1.00 85.12 103 ILE A N 1
ATOM 858 C CA . ILE A 1 103 ? 5.105 5.525 -8.160 1.00 85.12 103 ILE A CA 1
ATOM 859 C C . ILE A 1 103 ? 6.257 5.704 -9.149 1.00 85.12 103 ILE A C 1
ATOM 861 O O . ILE A 1 103 ? 6.657 4.731 -9.781 1.00 85.12 103 ILE A O 1
ATOM 865 N N . GLY A 1 104 ? 6.834 6.903 -9.248 1.00 84.38 104 GLY A N 1
ATOM 866 C CA . GLY A 1 104 ? 7.977 7.194 -10.112 1.00 84.38 104 GLY A CA 1
ATOM 867 C C . GLY A 1 104 ? 9.215 6.365 -9.767 1.00 84.38 104 GLY A C 1
ATOM 868 O O . GLY A 1 104 ? 9.853 5.833 -10.676 1.00 84.38 104 GLY A O 1
ATOM 869 N N . SER A 1 105 ? 9.517 6.184 -8.475 1.00 82.31 105 SER A N 1
ATOM 870 C CA . SER A 1 105 ? 10.620 5.326 -8.018 1.00 82.31 105 SER A CA 1
ATOM 871 C C . SER A 1 105 ? 10.408 3.878 -8.445 1.00 82.31 105 SER A C 1
ATOM 873 O O . SER A 1 105 ? 11.289 3.286 -9.062 1.00 82.31 105 SER A O 1
ATOM 875 N N . VAL A 1 106 ? 9.216 3.328 -8.192 1.00 81.69 106 VAL A N 1
ATOM 876 C CA . VAL A 1 106 ? 8.867 1.962 -8.605 1.00 81.69 106 VAL A CA 1
ATOM 877 C C . VAL A 1 106 ? 8.978 1.823 -10.124 1.00 81.69 106 VAL A C 1
ATOM 879 O O . VAL A 1 106 ? 9.603 0.893 -10.626 1.00 81.69 106 VAL A O 1
ATOM 882 N N . TYR A 1 107 ? 8.429 2.775 -10.875 1.00 82.81 107 TYR A N 1
ATOM 883 C CA . TYR A 1 107 ? 8.438 2.748 -12.336 1.00 82.81 107 TYR A CA 1
ATOM 884 C C . TYR A 1 107 ? 9.865 2.760 -12.915 1.00 82.81 107 TYR A C 1
ATOM 886 O O . TYR A 1 107 ? 10.154 2.032 -13.869 1.00 82.81 107 TYR A O 1
ATOM 894 N N . ASN A 1 108 ? 10.763 3.540 -12.304 1.00 78.69 108 ASN A N 1
ATOM 895 C CA . ASN A 1 108 ? 12.177 3.610 -12.669 1.00 78.69 108 ASN A CA 1
ATOM 896 C C . ASN A 1 108 ? 12.934 2.318 -12.316 1.00 78.69 108 ASN A C 1
ATOM 898 O O . ASN A 1 108 ? 13.693 1.810 -13.140 1.00 78.69 108 ASN A O 1
ATOM 902 N N . ASP A 1 109 ? 12.678 1.731 -11.144 1.00 77.75 109 ASP A N 1
ATOM 903 C CA . ASP A 1 109 ? 13.303 0.468 -10.727 1.00 77.75 109 ASP A CA 1
ATOM 904 C C . ASP A 1 109 ? 12.908 -0.706 -11.636 1.00 77.75 109 ASP A C 1
ATOM 906 O O . ASP A 1 109 ? 13.706 -1.614 -11.893 1.00 77.75 109 ASP A O 1
ATOM 910 N N . PHE A 1 110 ? 11.692 -0.677 -12.183 1.00 71.81 110 PHE A N 1
ATOM 911 C CA . PHE A 1 110 ? 11.235 -1.642 -13.182 1.00 71.81 110 PHE A CA 1
ATOM 912 C C . PHE A 1 110 ? 11.793 -1.384 -14.595 1.00 71.81 110 PHE A C 1
ATOM 914 O O . PHE A 1 110 ? 11.606 -2.222 -15.478 1.00 71.81 110 PHE A O 1
ATOM 921 N N . GLY A 1 111 ? 12.514 -0.278 -14.818 1.00 68.62 111 GLY A N 1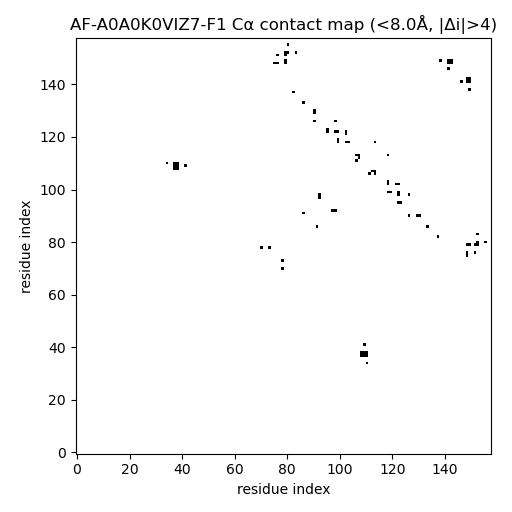
ATOM 922 C CA . GLY A 1 111 ? 13.112 0.067 -16.111 1.00 68.62 111 GLY A CA 1
ATOM 923 C C . GLY A 1 111 ? 12.081 0.383 -17.198 1.00 68.62 111 GLY A C 1
ATOM 924 O O . GLY A 1 111 ? 12.374 0.244 -18.387 1.00 68.62 111 GLY A O 1
ATOM 925 N N . LEU A 1 112 ? 10.862 0.766 -16.805 1.00 72.94 112 LEU A N 1
ATOM 926 C CA . LEU A 1 112 ? 9.796 1.126 -17.733 1.00 72.94 112 LEU A CA 1
ATOM 927 C C . LEU A 1 112 ? 10.011 2.556 -18.248 1.00 72.94 112 LEU A C 1
ATOM 929 O O . LEU A 1 112 ? 10.411 3.450 -17.503 1.00 72.94 112 LEU A O 1
ATOM 933 N N . ALA A 1 113 ? 9.730 2.785 -19.534 1.00 70.81 113 ALA A N 1
ATOM 934 C CA . ALA A 1 113 ? 9.890 4.099 -20.153 1.00 70.81 113 ALA A CA 1
ATOM 935 C C . ALA A 1 113 ? 8.982 5.133 -19.470 1.00 70.81 113 ALA A C 1
ATOM 937 O O . ALA A 1 113 ? 7.759 4.976 -19.489 1.00 70.81 113 ALA A O 1
ATOM 938 N N . HIS A 1 114 ? 9.586 6.167 -18.874 1.00 72.12 114 HIS A N 1
ATOM 939 C CA . HIS A 1 114 ? 8.886 7.199 -18.112 1.00 72.12 114 HIS A CA 1
ATOM 940 C C . HIS A 1 114 ? 7.798 7.845 -18.978 1.00 72.12 114 HIS A C 1
ATOM 942 O O . HIS A 1 114 ? 8.088 8.457 -20.006 1.00 72.12 114 HIS A O 1
ATOM 948 N N . ASN A 1 115 ? 6.539 7.637 -18.595 1.00 80.00 115 ASN A N 1
ATOM 949 C CA . ASN A 1 115 ? 5.389 8.222 -19.263 1.00 80.00 115 ASN A CA 1
ATOM 950 C C . ASN A 1 115 ? 4.585 9.003 -18.229 1.00 80.00 115 ASN A C 1
ATOM 952 O O . ASN A 1 115 ? 3.790 8.428 -17.481 1.00 80.00 115 ASN A O 1
ATOM 956 N N . ASP A 1 116 ? 4.796 10.316 -18.224 1.00 82.50 116 ASP A N 1
ATOM 957 C CA . ASP A 1 116 ? 4.200 11.256 -17.273 1.00 82.50 116 ASP A CA 1
ATOM 958 C C . ASP A 1 116 ? 2.670 11.158 -17.244 1.00 82.50 116 ASP A C 1
ATOM 960 O O . ASP A 1 116 ? 2.053 11.321 -16.194 1.00 82.50 116 ASP A O 1
ATOM 964 N N . GLN A 1 117 ? 2.037 10.818 -18.372 1.00 83.88 117 GLN A N 1
ATOM 965 C CA . GLN A 1 117 ? 0.585 10.682 -18.457 1.00 83.88 117 GLN A CA 1
ATOM 966 C C . GLN A 1 117 ? 0.074 9.433 -17.722 1.00 83.88 117 GLN A C 1
ATOM 968 O O . GLN A 1 117 ? -0.961 9.490 -17.057 1.00 83.88 117 GLN A O 1
ATOM 973 N N . ILE A 1 118 ? 0.806 8.316 -17.801 1.00 84.12 118 ILE A N 1
ATOM 974 C CA . ILE A 1 118 ? 0.477 7.086 -17.062 1.00 84.12 118 ILE A CA 1
ATOM 975 C C . ILE A 1 118 ? 0.739 7.294 -15.571 1.00 84.12 118 ILE A C 1
ATOM 977 O O . ILE A 1 118 ? -0.102 6.928 -14.750 1.00 84.12 118 ILE A O 1
ATOM 981 N N . ILE A 1 119 ? 1.868 7.918 -15.220 1.00 85.00 119 ILE A N 1
ATOM 982 C CA . ILE A 1 119 ? 2.225 8.206 -13.826 1.00 85.00 119 ILE A CA 1
ATOM 983 C C . ILE A 1 119 ? 1.187 9.143 -13.206 1.00 85.00 119 ILE A C 1
ATOM 985 O O . ILE A 1 119 ? 0.632 8.815 -12.165 1.00 85.00 119 ILE A O 1
ATOM 989 N N . SER A 1 120 ? 0.833 10.244 -13.870 1.00 85.69 120 SER A N 1
ATOM 990 C CA . SER A 1 120 ? -0.198 11.176 -13.398 1.00 85.69 120 SER A CA 1
ATOM 991 C C . SER A 1 120 ? -1.573 10.503 -13.246 1.00 85.69 120 SER A C 1
ATOM 993 O O . SER A 1 120 ? -2.258 10.682 -12.234 1.00 85.69 120 SER A O 1
ATOM 995 N N . GLY A 1 121 ? -1.956 9.648 -14.203 1.00 85.88 121 GLY A N 1
ATOM 996 C CA . GLY A 1 121 ? -3.177 8.844 -14.116 1.00 85.88 121 GLY A CA 1
ATOM 997 C C . GLY A 1 121 ? -3.189 7.915 -12.897 1.00 85.88 121 GLY A C 1
ATOM 998 O O . GLY A 1 121 ? -4.166 7.893 -12.145 1.00 85.88 121 GLY A O 1
ATOM 999 N N . LEU A 1 122 ? -2.087 7.206 -12.644 1.00 86.44 122 LEU A N 1
ATOM 1000 C CA . LEU A 1 122 ? -1.939 6.342 -11.471 1.00 86.44 122 LEU A CA 1
ATOM 1001 C C . LEU A 1 122 ? -1.930 7.145 -10.167 1.00 86.44 122 LEU A C 1
ATOM 1003 O O . LEU A 1 122 ? -2.659 6.795 -9.249 1.00 86.44 122 LEU A O 1
ATOM 1007 N N . VAL A 1 123 ? -1.188 8.250 -10.099 1.00 87.38 123 VAL A N 1
ATOM 1008 C CA . VAL A 1 123 ? -1.125 9.141 -8.927 1.00 87.38 123 VAL A CA 1
ATOM 1009 C C . VAL A 1 123 ? -2.503 9.686 -8.558 1.00 87.38 123 VAL A C 1
ATOM 1011 O O . VAL A 1 123 ? -2.805 9.827 -7.379 1.00 87.38 123 VAL A O 1
ATOM 1014 N N . SER A 1 124 ? -3.356 9.970 -9.544 1.00 85.69 124 SER A N 1
ATOM 1015 C CA . SER A 1 124 ? -4.713 10.468 -9.285 1.00 85.69 124 SER A CA 1
ATOM 1016 C C . SER A 1 124 ? -5.706 9.372 -8.879 1.00 85.69 124 SER A C 1
ATOM 1018 O O . SER A 1 124 ? -6.574 9.607 -8.043 1.00 85.69 124 SER A O 1
ATOM 1020 N N . THR A 1 125 ? -5.588 8.170 -9.448 1.00 87.12 125 THR A N 1
ATOM 1021 C CA . THR A 1 125 ? -6.603 7.113 -9.300 1.00 87.12 125 THR A CA 1
ATOM 1022 C C . THR A 1 125 ? -6.266 6.136 -8.174 1.00 87.12 125 THR A C 1
ATOM 1024 O O . THR A 1 125 ? -7.142 5.703 -7.425 1.00 87.12 125 THR A O 1
ATOM 1027 N N . PHE A 1 126 ? -4.989 5.783 -8.039 1.00 85.25 126 PHE A N 1
ATOM 1028 C CA . PHE A 1 126 ? -4.514 4.769 -7.104 1.00 85.25 126 PHE A CA 1
ATOM 1029 C C . PHE A 1 126 ? -4.814 5.104 -5.635 1.00 85.25 126 PHE A C 1
ATOM 1031 O O . PHE A 1 126 ? -5.322 4.219 -4.946 1.00 85.25 126 PHE A O 1
ATOM 1038 N N . PRO A 1 127 ? -4.613 6.347 -5.149 1.00 85.06 127 PRO A N 1
ATOM 1039 C CA . PRO A 1 127 ? -4.906 6.674 -3.754 1.00 85.06 127 PRO A CA 1
ATOM 1040 C C . PRO A 1 127 ? -6.390 6.506 -3.416 1.00 85.06 127 PRO A C 1
ATOM 1042 O O . PRO A 1 127 ? -6.724 5.988 -2.358 1.00 85.06 127 PRO A O 1
ATOM 1045 N N . VAL A 1 128 ? -7.282 6.876 -4.341 1.00 85.19 128 VAL A N 1
ATOM 1046 C CA . VAL A 1 128 ? -8.740 6.775 -4.157 1.00 85.19 128 VAL A CA 1
ATOM 1047 C C . VAL A 1 128 ? -9.19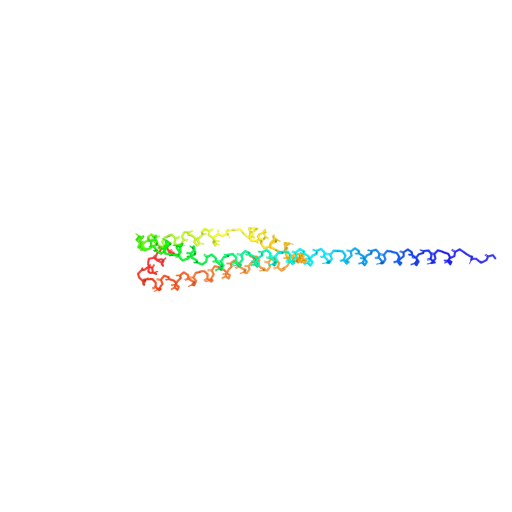4 5.315 -4.110 1.00 85.19 128 VAL A C 1
ATOM 1049 O O . VAL A 1 128 ? -10.015 4.933 -3.272 1.00 85.19 128 VAL A O 1
ATOM 1052 N N . ILE A 1 129 ? -8.647 4.475 -4.994 1.00 86.62 129 ILE A N 1
ATOM 1053 C CA . ILE A 1 129 ? -8.936 3.036 -4.992 1.00 86.62 129 ILE A CA 1
ATOM 1054 C C . ILE A 1 129 ? -8.418 2.397 -3.699 1.00 86.62 129 ILE A C 1
ATOM 1056 O O . ILE A 1 129 ? -9.150 1.636 -3.065 1.00 86.62 129 ILE A O 1
ATOM 1060 N N . LEU A 1 130 ? -7.185 2.716 -3.294 1.00 86.06 130 LEU A N 1
ATOM 1061 C CA . LEU A 1 130 ? -6.579 2.181 -2.077 1.00 86.06 130 LEU A CA 1
ATOM 1062 C C . LEU A 1 130 ? -7.382 2.575 -0.830 1.00 86.06 130 LEU A C 1
ATOM 1064 O O . LEU A 1 130 ? -7.688 1.709 -0.015 1.00 86.06 130 LEU A O 1
ATOM 1068 N N . ASP A 1 131 ? -7.790 3.842 -0.729 1.00 85.50 131 ASP A N 1
ATOM 1069 C CA . ASP A 1 131 ? -8.657 4.341 0.343 1.00 85.50 131 ASP A CA 1
ATOM 1070 C C . ASP A 1 131 ? -9.969 3.549 0.425 1.00 85.50 131 ASP A C 1
ATOM 1072 O O . ASP A 1 131 ? -10.352 3.067 1.492 1.00 85.50 131 ASP A O 1
ATOM 1076 N N . THR A 1 132 ? -10.616 3.316 -0.718 1.00 86.94 132 THR A N 1
ATOM 1077 C CA . THR A 1 132 ? -11.884 2.574 -0.775 1.00 86.94 132 THR A CA 1
ATOM 1078 C C . THR A 1 132 ? -11.714 1.109 -0.360 1.00 86.94 132 THR A C 1
ATOM 1080 O O . THR A 1 132 ? -12.515 0.586 0.418 1.00 86.94 132 THR A O 1
ATOM 1083 N N . ILE A 1 133 ? -10.668 0.435 -0.854 1.00 87.31 133 ILE A N 1
ATOM 1084 C CA . ILE A 1 133 ? -10.378 -0.967 -0.517 1.00 87.31 133 ILE A CA 1
ATOM 1085 C C . ILE A 1 133 ? -10.099 -1.106 0.977 1.00 87.31 133 ILE A C 1
ATOM 1087 O O . ILE A 1 133 ? -10.616 -2.026 1.614 1.00 87.31 133 ILE A O 1
ATOM 1091 N N . VAL A 1 134 ? -9.304 -0.202 1.548 1.00 84.50 134 VAL A N 1
ATOM 1092 C CA . VAL A 1 134 ? -8.943 -0.282 2.962 1.00 84.50 134 VAL A CA 1
ATOM 1093 C C . VAL A 1 134 ? -10.139 0.048 3.851 1.00 84.50 134 VAL A C 1
ATOM 1095 O O . VAL A 1 134 ? -10.399 -0.714 4.777 1.00 84.50 134 VAL A O 1
ATOM 1098 N N . LYS A 1 135 ? -10.946 1.070 3.536 1.00 84.62 135 LYS A N 1
ATOM 1099 C CA . LYS A 1 135 ? -12.212 1.331 4.248 1.00 84.62 135 LYS A CA 1
ATOM 1100 C C . LYS A 1 135 ? -13.137 0.117 4.240 1.00 84.62 135 LYS A C 1
ATOM 1102 O O . LYS A 1 135 ? -13.673 -0.259 5.283 1.00 84.62 135 LYS A O 1
ATOM 1107 N N . TYR A 1 136 ? -13.277 -0.542 3.090 1.00 86.62 136 TYR A N 1
ATOM 1108 C CA . TYR A 1 136 ? -14.056 -1.775 2.987 1.00 86.62 136 TYR A CA 1
ATOM 1109 C C . TYR A 1 136 ? -13.470 -2.905 3.845 1.00 86.62 136 TYR A C 1
ATOM 1111 O O . TYR A 1 136 ? -14.206 -3.574 4.573 1.00 86.62 136 TYR A O 1
ATOM 1119 N N . TRP A 1 137 ? -12.151 -3.108 3.799 1.00 85.38 137 TRP A N 1
ATOM 1120 C CA . TRP A 1 137 ? -11.480 -4.129 4.601 1.00 85.38 137 TRP A CA 1
ATOM 1121 C C . TRP A 1 137 ? -11.662 -3.874 6.098 1.00 85.38 137 TRP A C 1
ATOM 1123 O O . TRP A 1 137 ? -12.000 -4.802 6.831 1.00 85.38 137 TRP A O 1
ATOM 1133 N N . ILE A 1 138 ? -11.479 -2.631 6.554 1.00 83.62 138 ILE A N 1
ATOM 1134 C CA . ILE A 1 138 ? -11.692 -2.229 7.950 1.00 83.62 138 ILE A CA 1
ATOM 1135 C C . ILE A 1 138 ? -13.123 -2.548 8.361 1.00 83.62 138 ILE A C 1
ATOM 1137 O O . ILE A 1 138 ? -13.329 -3.227 9.363 1.00 83.62 138 ILE A O 1
ATOM 1141 N N . PHE A 1 139 ? -14.109 -2.121 7.570 1.00 83.00 139 PHE A N 1
ATOM 1142 C CA . PHE A 1 139 ? -15.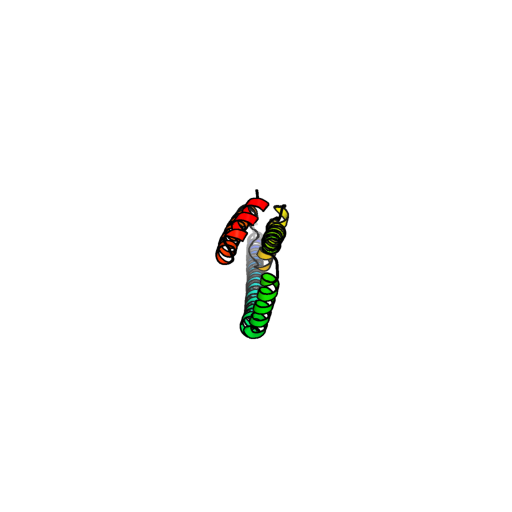514 -2.384 7.862 1.00 83.00 139 PHE A CA 1
ATOM 1143 C C . PHE A 1 139 ? -15.801 -3.885 7.977 1.00 83.00 139 PHE A C 1
ATOM 1145 O O . PHE A 1 139 ? -16.443 -4.326 8.931 1.00 83.00 139 PHE A O 1
ATOM 1152 N N . HIS A 1 140 ? -15.289 -4.685 7.039 1.00 83.50 140 HIS A N 1
ATOM 1153 C CA . HIS A 1 140 ? -15.446 -6.136 7.058 1.00 83.50 140 HIS A CA 1
ATOM 1154 C C . HIS A 1 140 ? -14.765 -6.778 8.277 1.00 83.50 140 HIS A C 1
ATOM 1156 O O . HIS A 1 140 ? -15.350 -7.638 8.938 1.00 83.50 140 HIS A O 1
ATOM 1162 N N . TYR A 1 141 ? -13.546 -6.345 8.604 1.00 81.75 141 TYR A N 1
ATOM 1163 C CA . TYR A 1 141 ? -12.781 -6.848 9.740 1.00 81.75 141 TYR A CA 1
ATOM 1164 C C . TYR A 1 141 ? -13.454 -6.508 11.073 1.00 81.75 141 TYR A C 1
ATOM 1166 O O . TYR A 1 141 ? -13.677 -7.401 11.889 1.00 81.75 141 TYR A O 1
ATOM 1174 N N . LEU A 1 142 ? -13.843 -5.247 11.275 1.00 80.44 142 LEU A N 1
ATOM 1175 C CA . LEU A 1 142 ? -14.524 -4.801 12.489 1.00 80.44 142 LEU A CA 1
ATOM 1176 C C . LEU A 1 142 ? -15.851 -5.541 12.687 1.00 80.44 142 LEU A C 1
ATOM 1178 O O . LEU A 1 142 ? -16.108 -6.017 13.791 1.00 80.44 142 LEU A O 1
ATOM 1182 N N . ASN A 1 143 ? -16.640 -5.735 11.621 1.00 79.19 143 ASN A N 1
ATOM 1183 C CA . ASN A 1 143 ? -17.881 -6.518 11.690 1.00 79.19 143 ASN A CA 1
ATOM 1184 C C . ASN A 1 143 ? -17.650 -7.980 12.089 1.00 79.19 143 ASN A C 1
ATOM 1186 O O . ASN A 1 143 ? -18.490 -8.567 12.768 1.00 79.19 143 ASN A O 1
ATOM 1190 N N . ARG A 1 144 ? -16.526 -8.580 11.679 1.00 79.06 144 ARG A N 1
ATOM 1191 C CA . ARG A 1 144 ? -16.175 -9.952 12.066 1.00 79.06 144 ARG A CA 1
ATOM 1192 C C . ARG A 1 144 ? -15.775 -10.054 13.539 1.00 79.06 144 ARG A C 1
ATOM 1194 O O . ARG A 1 144 ? -16.017 -11.092 14.149 1.00 79.06 144 ARG A O 1
ATOM 1201 N N . VAL A 1 145 ? -15.143 -9.017 14.090 1.00 74.88 145 VAL A N 1
ATOM 1202 C CA . VAL A 1 145 ? -14.671 -9.007 15.483 1.00 74.88 145 VAL A CA 1
ATOM 1203 C C . VAL A 1 145 ? -15.809 -8.681 16.448 1.00 74.88 145 VAL A C 1
ATOM 1205 O O . VAL A 1 145 ? -16.042 -9.440 17.383 1.00 74.88 145 VAL A O 1
ATOM 1208 N N . SER A 1 146 ? -16.521 -7.573 16.236 1.00 76.19 146 SER A N 1
ATOM 1209 C CA . SER A 1 146 ? -17.722 -7.239 17.005 1.00 76.19 146 SER A CA 1
ATOM 1210 C C . SER A 1 146 ? -18.538 -6.138 16.318 1.00 76.19 146 SER A C 1
ATOM 1212 O O . SER A 1 146 ? -17.982 -5.095 15.969 1.00 76.19 146 SER A O 1
ATOM 1214 N N . PRO A 1 147 ? -19.871 -6.268 16.216 1.00 75.81 147 PRO A N 1
ATOM 1215 C CA . PRO A 1 147 ? -20.719 -5.201 15.687 1.00 75.81 147 PRO A CA 1
ATOM 1216 C C . PRO A 1 147 ? -20.684 -3.917 16.540 1.00 75.81 147 PRO A C 1
ATOM 1218 O O . PRO A 1 147 ? -20.910 -2.833 16.008 1.00 75.81 147 PRO A O 1
ATOM 1221 N N . SER A 1 148 ? -20.340 -3.992 17.835 1.00 77.94 148 SER A N 1
ATOM 1222 C CA . SER A 1 148 ? -20.168 -2.799 18.685 1.00 77.94 148 SER A CA 1
ATOM 1223 C C . SER A 1 148 ? -18.980 -1.926 18.258 1.00 77.94 148 SER A C 1
ATOM 1225 O O . SER A 1 148 ? -19.064 -0.702 18.337 1.00 77.94 148 SER A O 1
ATOM 1227 N N . LEU A 1 149 ? -17.898 -2.533 17.755 1.00 77.69 149 LEU A N 1
ATOM 1228 C CA . LEU A 1 149 ? -16.721 -1.820 17.248 1.00 77.69 149 LEU A CA 1
ATOM 1229 C C . LEU A 1 149 ? -17.051 -0.984 16.013 1.00 77.69 149 LEU A C 1
ATOM 1231 O O . LEU A 1 149 ? -16.524 0.113 15.861 1.00 77.69 149 LEU A O 1
ATOM 1235 N N . VAL A 1 150 ? -17.929 -1.493 15.147 1.00 78.88 150 VAL A N 1
ATOM 1236 C CA . VAL A 1 150 ? -18.359 -0.796 13.927 1.00 78.88 150 VAL A CA 1
ATOM 1237 C C . VAL A 1 150 ? -19.131 0.472 14.273 1.00 78.88 150 VAL A C 1
ATOM 1239 O O . VAL A 1 150 ? -18.901 1.508 13.657 1.00 78.88 150 VAL A O 1
ATOM 1242 N N . VAL A 1 151 ? -19.998 0.416 15.288 1.00 78.44 151 VAL A N 1
ATOM 1243 C CA . VAL A 1 151 ? -20.742 1.591 15.768 1.00 78.44 151 VAL A CA 1
ATOM 1244 C C . VAL A 1 151 ? -19.790 2.641 16.342 1.00 78.44 151 VAL A C 1
ATOM 1246 O O . VAL A 1 151 ? -19.915 3.817 16.016 1.00 78.44 151 VAL A O 1
ATOM 1249 N N . ILE A 1 152 ? -18.806 2.222 17.146 1.00 78.56 152 ILE A N 1
ATOM 1250 C CA . ILE A 1 152 ? -17.792 3.134 17.697 1.00 78.56 152 ILE A CA 1
ATOM 1251 C C . ILE A 1 152 ? -16.962 3.752 16.566 1.00 78.56 152 ILE A C 1
ATOM 1253 O O . ILE A 1 152 ? -16.807 4.968 16.531 1.00 78.56 152 ILE A O 1
ATOM 1257 N N . TYR A 1 153 ? -16.488 2.945 15.615 1.00 80.31 153 TYR A N 1
ATOM 1258 C CA . TYR A 1 153 ? -15.735 3.419 14.453 1.00 80.31 153 TYR A CA 1
ATOM 1259 C C . TYR A 1 153 ? -16.530 4.449 13.646 1.00 80.31 153 TYR A C 1
ATOM 1261 O O . TYR A 1 153 ? -16.009 5.517 13.344 1.00 80.31 153 TYR A O 1
ATOM 1269 N N . HIS A 1 154 ? -17.807 4.176 13.366 1.00 80.56 154 HIS A N 1
ATOM 1270 C CA . HIS A 1 154 ? -18.666 5.122 12.657 1.00 80.56 154 HIS A CA 1
ATOM 1271 C C . HIS A 1 154 ? -18.867 6.419 13.454 1.00 80.56 154 HIS A C 1
ATOM 1273 O O . HIS A 1 154 ? -18.822 7.489 12.864 1.00 80.56 154 HIS A O 1
ATOM 1279 N N . SER A 1 155 ? -19.020 6.342 14.780 1.00 79.44 155 SER A N 1
ATOM 1280 C CA . SER A 1 155 ? -19.151 7.535 15.633 1.00 79.44 155 SER A CA 1
ATOM 1281 C C . SER A 1 155 ? -17.867 8.362 15.757 1.00 79.44 155 SER A C 1
ATOM 1283 O O . SER A 1 155 ? -17.936 9.536 16.089 1.00 79.44 155 SER A O 1
ATOM 1285 N N . MET A 1 156 ? -16.698 7.745 15.548 1.00 78.69 156 MET A N 1
ATOM 1286 C CA . MET A 1 156 ? -15.397 8.424 15.597 1.00 78.69 156 MET A CA 1
ATOM 1287 C C . MET A 1 156 ? -14.977 8.982 14.233 1.00 78.69 156 MET A C 1
ATOM 1289 O O . MET A 1 156 ? -14.094 9.832 14.182 1.00 78.69 156 MET A O 1
ATOM 1293 N N . ASN A 1 157 ? -15.559 8.462 13.149 1.00 75.88 157 ASN A N 1
ATOM 1294 C CA . ASN A 1 157 ? -15.267 8.859 11.774 1.00 75.88 157 ASN A CA 1
ATOM 1295 C C . ASN A 1 157 ? -16.281 9.878 11.208 1.00 75.88 157 ASN A C 1
ATOM 1297 O O . ASN A 1 157 ? -16.013 10.464 10.161 1.00 75.88 157 ASN A O 1
ATOM 1301 N N . GLU A 1 158 ? -17.441 10.051 11.855 1.00 70.81 158 GLU A N 1
ATOM 1302 C CA . GLU A 1 158 ? -18.344 11.205 11.662 1.00 70.81 158 GLU A CA 1
ATOM 1303 C C . GLU A 1 158 ? -17.802 12.464 12.349 1.00 70.81 158 GLU A C 1
ATOM 1305 O O . GLU A 1 158 ? -17.911 13.546 11.727 1.00 70.81 158 GLU A O 1
#

Foldseek 3Di:
DDDPPPPVVVVVVVVVVVVVVVVVVVVVVVLVVVLVVLLVVVVVVVVVVVVCVVVCVVVVVVVVVVVVVVLVPDDLLVNLVVLVVVLCVVLVPVDLVVQLVVLVVVCVSSVHDDDVVVSSVCSVVVSVVVNVVSVVVVLVVQVVVDPVSNVSNVVVVD

Organism: NCBI:txid167571

Secondary structure (DSSP, 8-state):
----SHHHHHHHHHHHHHHHHHHHHHHHHHHHHHHHHHHHHHHHHHHHHHHHHHHTHHHHHHHHHHHHHHHHHS-HHHHHHHHHHHHHHHH----HHHHHHHHHHHHHHTT----HHHHHHHHHHHHHHHHHHHHHHHHHHHHHH-HHHHHHHHHHH-

Mean predicted aligned error: 11.56 Å

InterPro domains:
  IPR004282 Chloroplast envelope membrane protein, CemA [PF03040] (1-158)
  IPR004282 Chloroplast envelope membrane protein, CemA [PTHR33650] (1-158)

Solvent-accessible surface area (backbone atoms only — not comparable to full-atom values): 8801 Å² total; per-residue (Å²): 141,83,83,82,69,64,63,65,53,53,52,53,48,52,52,49,54,52,50,52,51,52,49,50,53,50,54,51,51,55,50,50,52,50,39,54,50,49,38,49,50,52,52,52,51,51,50,52,55,51,48,51,59,63,71,41,43,68,60,50,50,52,49,50,51,51,50,47,52,56,57,67,74,45,56,60,69,55,50,38,49,51,51,52,53,52,49,46,68,72,62,60,68,90,42,67,63,60,44,43,53,54,52,49,50,54,42,54,67,60,59,51,82,88,46,70,70,60,51,52,50,43,41,66,48,48,59,58,52,51,50,53,53,49,54,50,49,50,54,54,50,34,51,72,76,35,64,68,40,43,54,52,40,52,67,73,73,106

Sequence (158 aa):
MITEYPEIHIQKLRIGIHKETIQLVKTYNEYHLHIILHFSKNIICFAILSGYFILGNEELIILNSWVQEFLHNLNDTIKAFSILLITDLWIGFHSTHGWELMIGSVYNDFGLAHNDQIISGLVSTFPVILDTIVKYWIFHYLNRVSPSLVVIYHSMNE

pLDDT: mean 80.93, std 8.51, range [40.97, 92.06]

Radius of gyration: 28.6 Å; Cα contacts (8 Å, |Δi|>4): 50; chains: 1; bounding box: 58×39×93 Å